Protein AF-A0A520IN64-F1 (afdb_monomer_lite)

Sequence (42 aa):
MAAYENLYWWSNDGLRLHARDYPGGAEGQPPIICMPGLTRNA

pLDDT: mean 92.34, std 8.52, range [54.06, 97.88]

Foldseek 3Di:
DDQWDWDWDADPVGDIDIDTHGDDDDPPDDDDDDDDPPPDDD

Radius of gyration: 12.66 Å; chains: 1; bounding box: 32×20×30 Å

Structure (mmCIF, N/CA/C/O backbone):
data_AF-A0A520IN64-F1
#
_entry.id   AF-A0A520IN64-F1
#
loop_
_atom_site.group_PDB
_atom_site.id
_atom_site.type_symbol
_atom_site.label_atom_id
_atom_site.label_alt_id
_atom_site.label_comp_id
_atom_site.label_asym_id
_atom_site.label_entity_id
_atom_site.label_seq_id
_atom_site.pdbx_PDB_ins_code
_atom_site.Cartn_x
_atom_site.Cartn_y
_atom_site.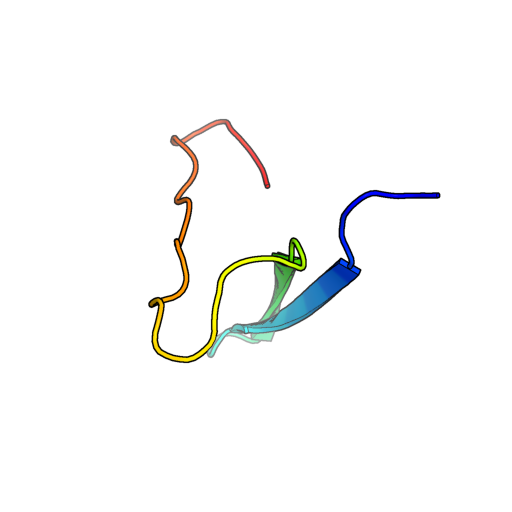Cartn_z
_atom_site.occupancy
_atom_site.B_iso_or_equiv
_atom_site.auth_seq_id
_atom_site.auth_comp_id
_atom_site.auth_asym_id
_atom_site.auth_atom_id
_atom_site.pdbx_PDB_model_num
ATOM 1 N N . MET A 1 1 ? 4.158 -11.313 -20.541 1.00 54.06 1 MET A N 1
ATOM 2 C CA . MET A 1 1 ? 4.367 -11.633 -19.112 1.00 54.06 1 MET A CA 1
ATOM 3 C C . MET A 1 1 ? 3.989 -10.393 -18.317 1.00 54.06 1 MET A C 1
ATOM 5 O O . MET A 1 1 ? 4.380 -9.316 -18.753 1.00 54.06 1 MET A O 1
ATOM 9 N N . ALA A 1 2 ? 3.200 -10.494 -17.244 1.00 62.38 2 ALA A N 1
ATOM 10 C CA . ALA A 1 2 ? 2.946 -9.325 -16.397 1.00 62.38 2 ALA A CA 1
ATOM 11 C C . ALA A 1 2 ? 4.266 -8.882 -15.746 1.00 62.38 2 ALA A C 1
ATOM 13 O O . ALA A 1 2 ? 5.058 -9.727 -15.342 1.00 62.38 2 ALA A O 1
ATOM 14 N N . ALA A 1 3 ? 4.515 -7.574 -15.6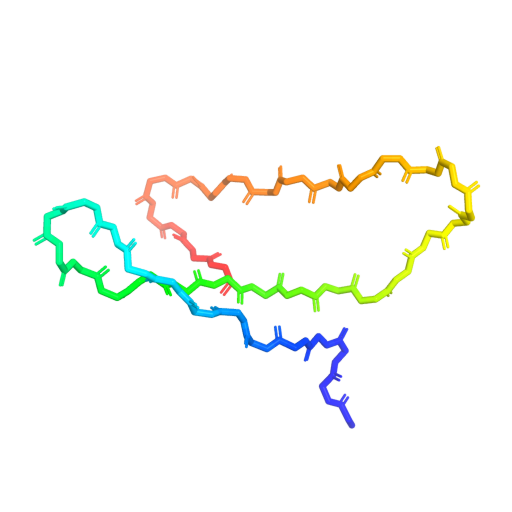86 1.00 86.81 3 ALA A N 1
ATOM 15 C CA . ALA A 1 3 ? 5.748 -7.004 -15.134 1.00 86.81 3 ALA A CA 1
ATOM 16 C C . ALA A 1 3 ? 5.761 -6.955 -13.592 1.00 86.81 3 ALA A C 1
ATOM 18 O O . ALA A 1 3 ? 6.606 -6.282 -13.013 1.00 86.81 3 ALA A O 1
ATOM 19 N N . TYR A 1 4 ? 4.793 -7.605 -12.944 1.00 92.62 4 TYR A N 1
ATOM 20 C CA . TYR A 1 4 ? 4.574 -7.569 -11.505 1.00 92.62 4 TYR A CA 1
ATOM 21 C C . TYR A 1 4 ? 3.916 -8.861 -11.014 1.00 92.62 4 TYR A C 1
ATOM 23 O O . TYR A 1 4 ? 3.248 -9.564 -11.782 1.00 92.62 4 TYR A O 1
ATOM 31 N N . GLU A 1 5 ? 4.044 -9.119 -9.718 1.00 94.56 5 GLU A N 1
ATOM 32 C CA . GLU A 1 5 ? 3.356 -10.181 -8.987 1.00 94.56 5 GLU A CA 1
ATOM 33 C C . GLU A 1 5 ? 2.214 -9.608 -8.136 1.00 94.56 5 GLU A C 1
ATOM 35 O O . GLU A 1 5 ? 2.215 -8.435 -7.759 1.00 94.56 5 GLU A O 1
ATOM 40 N N . ASN A 1 6 ? 1.188 -10.419 -7.860 1.00 94.94 6 ASN A N 1
ATOM 41 C CA . ASN A 1 6 ? 0.066 -9.996 -7.020 1.00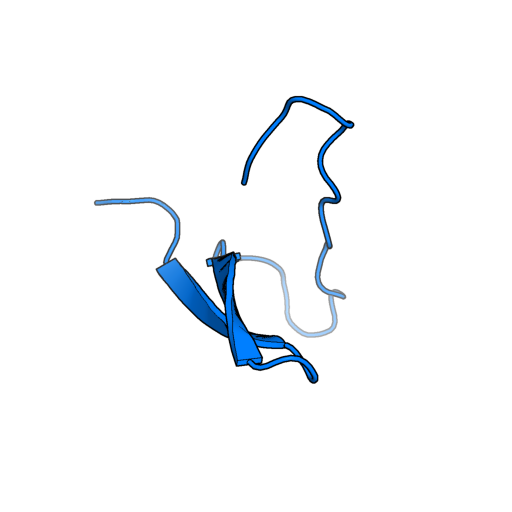 94.94 6 ASN A CA 1
ATOM 42 C C . ASN A 1 6 ? 0.327 -10.391 -5.568 1.00 94.94 6 ASN A C 1
ATOM 44 O O . ASN A 1 6 ? 0.388 -11.578 -5.247 1.00 94.94 6 ASN A O 1
ATOM 48 N N . LEU A 1 7 ? 0.392 -9.394 -4.693 1.00 95.25 7 LEU A N 1
ATOM 49 C CA . LEU A 1 7 ? 0.503 -9.577 -3.256 1.00 95.25 7 LEU A CA 1
ATOM 50 C C . LEU A 1 7 ? -0.884 -9.474 -2.618 1.00 95.25 7 LEU A C 1
ATOM 52 O O . LEU A 1 7 ? -1.664 -8.576 -2.945 1.00 95.25 7 LEU A O 1
ATOM 56 N N . TYR A 1 8 ? -1.175 -10.367 -1.675 1.00 96.75 8 TYR A N 1
ATOM 57 C CA . TYR A 1 8 ? -2.388 -10.308 -0.867 1.00 96.75 8 TYR A CA 1
ATOM 58 C C . TYR A 1 8 ? -2.056 -10.484 0.606 1.00 96.75 8 TYR A C 1
ATOM 60 O O . TYR A 1 8 ? -1.270 -11.358 0.965 1.00 96.75 8 TYR A O 1
ATOM 68 N N . TRP A 1 9 ? -2.710 -9.705 1.458 1.00 97.00 9 TRP A N 1
ATOM 69 C CA . TRP A 1 9 ? -2.626 -9.855 2.907 1.00 97.00 9 TRP A CA 1
ATOM 70 C C . TRP A 1 9 ? -3.974 -9.551 3.553 1.00 97.00 9 TRP A C 1
ATOM 72 O O . TRP A 1 9 ? -4.878 -9.016 2.910 1.00 97.00 9 TRP A O 1
ATOM 82 N N . TRP A 1 10 ? -4.116 -9.928 4.819 1.00 97.88 10 TRP A N 1
ATOM 83 C CA . TRP A 1 10 ? -5.304 -9.629 5.609 1.00 97.88 10 TRP A CA 1
ATOM 84 C C . TRP A 1 10 ? -5.037 -8.418 6.495 1.00 97.88 10 TRP A C 1
ATOM 86 O O . TRP A 1 10 ? -4.005 -8.347 7.166 1.00 97.88 10 TRP A O 1
ATOM 96 N N . SER A 1 11 ? -5.953 -7.459 6.484 1.00 96.50 11 SER A N 1
ATOM 97 C CA . SER A 1 11 ? -5.981 -6.391 7.474 1.00 96.50 11 SER A CA 1
ATOM 98 C C . SER A 1 11 ? -6.438 -6.929 8.832 1.00 96.50 11 SER A C 1
ATOM 100 O O . SER A 1 11 ? -6.985 -8.027 8.946 1.00 96.50 11 SER A O 1
ATOM 102 N N . ASN A 1 12 ? -6.227 -6.136 9.881 1.00 97.44 12 ASN A N 1
ATOM 103 C CA . ASN A 1 12 ? -6.571 -6.530 11.248 1.00 97.44 12 ASN A CA 1
ATOM 104 C C . ASN A 1 12 ? -8.088 -6.728 11.465 1.00 97.44 12 ASN A C 1
ATOM 106 O O . ASN A 1 12 ? -8.498 -7.445 12.369 1.00 97.44 12 ASN A O 1
ATOM 110 N N . ASP A 1 13 ? -8.921 -6.108 10.629 1.00 97.31 13 ASP A N 1
ATOM 111 C CA . ASP A 1 13 ? -10.383 -6.243 10.599 1.00 97.31 13 ASP A CA 1
ATOM 112 C C . ASP A 1 13 ? -10.875 -7.327 9.619 1.00 97.31 13 ASP A C 1
ATOM 114 O O . ASP A 1 13 ? -12.077 -7.493 9.426 1.00 97.31 13 ASP A O 1
ATOM 118 N N . GLY A 1 14 ? -9.961 -8.102 9.024 1.00 97.19 14 GLY A N 1
ATOM 119 C CA . GLY A 1 14 ? -10.302 -9.260 8.199 1.00 97.19 14 GLY A CA 1
ATOM 120 C C . GLY A 1 14 ? -10.664 -8.932 6.749 1.00 97.19 14 GLY A C 1
ATOM 121 O O . GLY A 1 14 ? -11.273 -9.765 6.082 1.00 97.19 14 GLY A O 1
ATOM 122 N N . LEU A 1 15 ? -10.279 -7.766 6.223 1.00 97.62 15 LEU A N 1
ATOM 123 C CA . LEU A 1 15 ? -10.364 -7.483 4.790 1.00 97.62 15 LEU A CA 1
ATOM 124 C C . LEU A 1 15 ? -9.134 -8.026 4.064 1.00 97.62 15 LEU A C 1
ATOM 126 O O . LEU A 1 15 ? -7.998 -7.886 4.518 1.00 97.62 15 LEU A O 1
ATOM 130 N N . ARG A 1 16 ? -9.353 -8.627 2.893 1.00 97.50 16 ARG A N 1
ATOM 131 C CA . ARG A 1 16 ? -8.260 -9.056 2.018 1.00 97.50 16 ARG A CA 1
ATOM 132 C C . ARG A 1 16 ? -7.819 -7.886 1.147 1.00 97.50 16 ARG A C 1
ATOM 134 O O . ARG A 1 16 ? -8.553 -7.459 0.259 1.00 97.50 16 ARG A O 1
ATOM 141 N N . LEU A 1 17 ? -6.613 -7.399 1.396 1.00 97.19 17 LEU A N 1
ATOM 142 C CA . LEU A 1 17 ? -5.991 -6.303 0.665 1.00 97.19 17 LEU A CA 1
ATOM 143 C C . LEU A 1 17 ? -5.128 -6.835 -0.485 1.00 97.19 17 LEU A C 1
ATOM 145 O O . LEU A 1 17 ? -4.705 -7.994 -0.477 1.00 97.19 17 LEU A O 1
ATOM 149 N N . HIS A 1 18 ? -4.904 -5.986 -1.490 1.00 96.75 18 HIS A N 1
ATOM 150 C CA . HIS A 1 18 ? -4.164 -6.306 -2.712 1.00 96.75 18 HIS A CA 1
ATOM 151 C C . HIS A 1 18 ? -3.130 -5.221 -3.025 1.00 96.75 18 HIS A C 1
ATOM 153 O O . HIS A 1 18 ? -3.406 -4.032 -2.866 1.00 96.75 18 HIS A O 1
ATOM 159 N N . ALA A 1 19 ? -1.954 -5.646 -3.486 1.00 96.31 19 ALA A N 1
ATOM 160 C CA . ALA A 1 19 ? -0.919 -4.784 -4.046 1.00 96.31 19 ALA A CA 1
ATOM 161 C C . ALA A 1 19 ? -0.206 -5.486 -5.209 1.00 96.31 19 ALA A C 1
ATOM 163 O O . ALA A 1 19 ? -0.292 -6.706 -5.375 1.00 96.31 19 ALA A O 1
ATOM 164 N N . ARG A 1 20 ? 0.515 -4.700 -6.010 1.00 95.94 20 ARG A N 1
ATOM 165 C CA . ARG A 1 20 ? 1.389 -5.196 -7.077 1.00 95.94 20 ARG A CA 1
ATOM 166 C C . ARG A 1 20 ? 2.841 -5.056 -6.642 1.00 95.94 20 ARG A C 1
ATOM 168 O O . ARG A 1 20 ? 3.247 -3.959 -6.263 1.00 95.94 20 ARG A O 1
ATOM 175 N N . ASP A 1 21 ? 3.590 -6.149 -6.714 1.00 94.06 21 ASP A N 1
ATOM 176 C CA . ASP A 1 21 ? 5.026 -6.181 -6.445 1.00 94.06 21 ASP A CA 1
ATOM 177 C C . ASP A 1 21 ? 5.800 -6.180 -7.765 1.00 94.06 21 ASP A C 1
ATOM 179 O O . ASP A 1 21 ? 5.579 -7.038 -8.621 1.00 94.06 21 ASP A O 1
ATOM 183 N N . TYR A 1 22 ? 6.667 -5.191 -7.952 1.00 92.81 22 TYR A N 1
ATOM 184 C CA . TYR A 1 22 ? 7.448 -5.028 -9.173 1.00 92.81 22 TYR A CA 1
ATOM 185 C C . TYR A 1 22 ? 8.896 -5.424 -8.879 1.00 92.81 22 TYR A C 1
ATOM 187 O O . TYR A 1 22 ? 9.567 -4.712 -8.126 1.00 92.81 22 TYR A O 1
ATOM 195 N N . PRO A 1 23 ? 9.411 -6.512 -9.483 1.00 90.06 23 PRO A N 1
ATOM 196 C CA . PRO A 1 23 ? 10.788 -6.918 -9.264 1.00 90.06 23 PRO A CA 1
ATOM 197 C C . PRO A 1 23 ? 11.745 -5.872 -9.841 1.00 90.06 23 PRO A C 1
ATOM 199 O O . PRO A 1 23 ? 11.563 -5.376 -10.956 1.00 90.06 23 PRO A O 1
ATOM 202 N N . GLY A 1 24 ? 12.794 -5.552 -9.091 1.00 86.62 24 GLY A N 1
ATOM 203 C CA . GLY A 1 24 ? 13.808 -4.595 -9.509 1.00 86.62 24 GLY A CA 1
ATOM 204 C C . GLY A 1 24 ? 14.596 -4.023 -8.338 1.00 86.62 24 GLY A C 1
ATOM 205 O O . GLY A 1 24 ? 14.343 -4.343 -7.180 1.00 86.62 24 GLY A O 1
ATOM 206 N N . GLY A 1 25 ? 15.553 -3.157 -8.667 1.00 86.69 25 GLY A N 1
ATOM 207 C CA . GLY A 1 25 ? 16.486 -2.569 -7.708 1.00 86.69 25 GLY A CA 1
ATOM 208 C C . GLY A 1 25 ? 17.773 -3.381 -7.540 1.00 86.69 25 GLY A C 1
ATOM 209 O O . GLY A 1 25 ? 17.826 -4.578 -7.816 1.00 86.69 25 GLY A O 1
ATOM 210 N N . ALA A 1 26 ? 18.841 -2.699 -7.136 1.00 89.31 26 ALA A N 1
ATOM 211 C CA . ALA A 1 26 ? 20.107 -3.312 -6.745 1.00 89.31 26 ALA A CA 1
ATOM 212 C C . ALA A 1 26 ? 20.081 -3.715 -5.263 1.00 89.31 26 ALA A C 1
ATOM 214 O O . ALA A 1 26 ? 19.320 -3.160 -4.468 1.00 89.31 26 ALA A O 1
ATOM 215 N N . GLU A 1 27 ? 20.949 -4.650 -4.879 1.00 90.12 27 GLU A N 1
ATOM 216 C CA . GLU A 1 27 ? 21.122 -5.037 -3.478 1.00 90.12 27 GLU A CA 1
ATOM 217 C C . GLU A 1 27 ? 21.419 -3.803 -2.604 1.00 90.12 27 GLU A C 1
ATOM 219 O O . GLU A 1 27 ? 22.242 -2.955 -2.951 1.00 90.12 27 GLU A O 1
ATOM 224 N N . GLY A 1 28 ? 20.702 -3.675 -1.485 1.00 92.06 28 GLY A N 1
ATOM 225 C CA . GLY A 1 28 ? 20.799 -2.522 -0.586 1.00 92.06 28 GLY A CA 1
ATOM 226 C C . GLY A 1 28 ? 19.939 -1.312 -0.972 1.00 92.06 28 GLY A C 1
ATOM 227 O O . GLY A 1 28 ? 19.890 -0.350 -0.204 1.00 92.06 28 GLY A O 1
ATOM 228 N N . GLN A 1 29 ? 19.227 -1.334 -2.106 1.00 93.81 29 GLN A N 1
ATOM 229 C CA . GLN A 1 29 ? 18.230 -0.304 -2.409 1.00 93.81 29 GLN A CA 1
ATOM 230 C C . GLN A 1 29 ? 16.925 -0.555 -1.636 1.00 93.81 29 GLN A C 1
ATOM 232 O O . GLN A 1 29 ? 16.449 -1.691 -1.586 1.00 93.81 29 GLN A O 1
ATOM 237 N N . PRO A 1 30 ? 16.325 0.486 -1.031 1.00 93.75 30 PRO A N 1
ATOM 238 C CA . PRO A 1 30 ? 15.066 0.338 -0.317 1.00 93.75 30 PRO A CA 1
ATOM 239 C C . PRO A 1 30 ? 13.894 0.138 -1.292 1.00 93.75 30 PRO A C 1
ATOM 241 O O . PRO A 1 30 ? 13.927 0.654 -2.414 1.00 93.75 30 PRO A O 1
ATOM 244 N N . PRO A 1 31 ? 12.821 -0.544 -0.860 1.00 93.06 31 PRO A N 1
ATOM 245 C CA . PRO A 1 31 ? 11.602 -0.650 -1.648 1.00 93.06 31 PRO A CA 1
ATOM 246 C C . PRO A 1 31 ? 10.882 0.702 -1.743 1.00 93.06 31 PRO A C 1
ATOM 248 O O . PRO A 1 31 ? 10.946 1.532 -0.832 1.00 93.06 31 PRO A O 1
ATOM 251 N N . ILE A 1 32 ? 10.137 0.898 -2.832 1.00 93.38 32 ILE A N 1
ATOM 252 C CA . ILE A 1 32 ? 9.269 2.065 -3.024 1.00 93.38 32 ILE A CA 1
ATOM 253 C C . ILE A 1 32 ? 7.824 1.648 -2.759 1.00 93.38 32 ILE A C 1
ATOM 255 O O . ILE A 1 32 ? 7.313 0.727 -3.390 1.00 93.38 32 ILE A O 1
ATOM 259 N N . ILE A 1 33 ? 7.149 2.358 -1.853 1.00 94.75 33 ILE A N 1
ATOM 260 C CA . ILE A 1 33 ? 5.734 2.134 -1.542 1.00 94.75 33 ILE A CA 1
ATOM 261 C C . ILE A 1 33 ? 4.898 3.235 -2.193 1.00 94.75 33 ILE A C 1
ATOM 263 O O . ILE A 1 33 ? 5.006 4.409 -1.839 1.00 94.75 33 ILE A O 1
ATOM 267 N N . CYS A 1 34 ? 4.031 2.847 -3.125 1.00 95.12 34 CYS A N 1
ATOM 268 C CA . CYS A 1 34 ? 3.113 3.756 -3.804 1.00 95.12 34 CYS A CA 1
ATOM 269 C C . CYS A 1 34 ? 1.740 3.738 -3.121 1.00 95.12 34 CYS A C 1
ATOM 271 O O . CYS A 1 34 ? 1.018 2.747 -3.210 1.00 95.12 34 CYS A O 1
ATOM 273 N N . MET A 1 35 ? 1.356 4.843 -2.475 1.00 95.94 35 MET A N 1
ATOM 274 C CA . MET A 1 35 ? 0.010 5.003 -1.915 1.00 95.94 35 MET A CA 1
ATOM 275 C C . MET A 1 35 ? -0.914 5.698 -2.925 1.00 95.94 35 MET A C 1
ATOM 277 O O . MET A 1 35 ? -0.594 6.802 -3.377 1.00 95.94 35 MET A O 1
ATOM 281 N N . PRO A 1 36 ? -2.049 5.086 -3.304 1.00 96.25 36 PRO A N 1
ATOM 282 C CA . PRO A 1 36 ? -2.958 5.680 -4.273 1.00 96.25 36 PRO A CA 1
ATOM 283 C C . PRO A 1 36 ? -3.703 6.886 -3.686 1.00 96.25 36 PRO A C 1
ATOM 285 O O . PRO A 1 36 ? -3.919 6.997 -2.480 1.00 96.25 36 PRO A O 1
ATOM 288 N N . GLY A 1 37 ? -4.147 7.784 -4.568 1.00 96.88 37 GLY A N 1
ATOM 289 C CA . GLY A 1 37 ? -5.117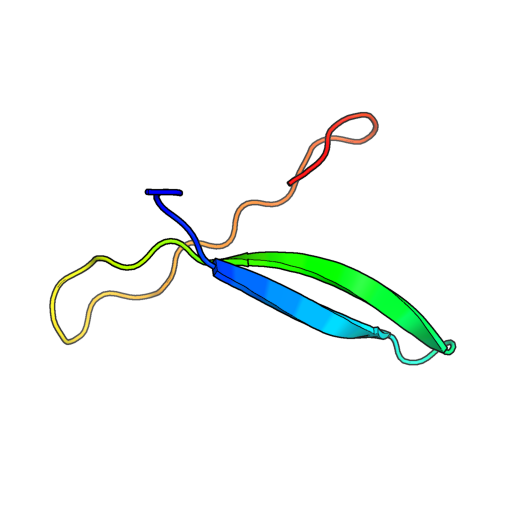 8.819 -4.206 1.00 96.88 37 GLY A CA 1
ATOM 290 C C . GLY A 1 37 ? -6.506 8.231 -3.921 1.00 96.88 37 GLY A C 1
ATOM 291 O O . GLY A 1 37 ? -6.788 7.093 -4.285 1.00 96.88 37 GLY A O 1
ATOM 292 N N . LEU A 1 38 ? -7.398 9.042 -3.340 1.00 96.75 38 LEU A N 1
ATOM 293 C CA . LEU A 1 38 ? -8.699 8.615 -2.792 1.00 96.75 38 LEU A CA 1
ATOM 294 C C . LEU A 1 38 ? -9.558 7.734 -3.722 1.00 96.75 38 LEU A C 1
ATOM 296 O O . LEU A 1 38 ? -10.273 6.859 -3.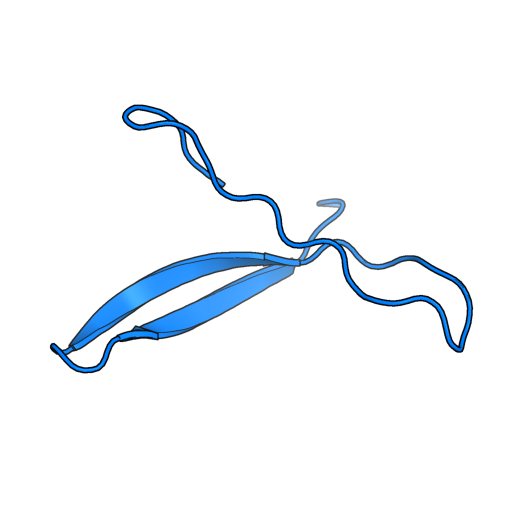249 1.00 96.75 38 LEU A O 1
ATOM 300 N N . THR A 1 39 ? -9.508 7.962 -5.035 1.00 95.62 39 THR A N 1
ATOM 301 C CA . THR A 1 39 ? -10.313 7.238 -6.037 1.00 95.62 39 THR A CA 1
ATOM 302 C C . THR A 1 39 ? -9.458 6.469 -7.050 1.00 95.62 39 THR A C 1
ATOM 304 O O . THR A 1 39 ? -9.860 6.273 -8.198 1.00 95.62 39 THR A O 1
ATOM 307 N N . ARG A 1 40 ? -8.241 6.064 -6.661 1.00 96.56 40 ARG A N 1
ATOM 308 C CA . ARG A 1 40 ? -7.304 5.296 -7.501 1.00 96.56 40 ARG A CA 1
ATOM 309 C C . ARG A 1 40 ? -6.992 3.934 -6.879 1.00 96.56 40 ARG A C 1
ATOM 311 O O . ARG A 1 40 ? -7.364 3.664 -5.745 1.00 96.56 40 ARG A O 1
ATOM 318 N N . ASN A 1 41 ? -6.348 3.069 -7.658 1.00 92.31 41 ASN A N 1
ATOM 319 C CA . ASN A 1 41 ? -6.009 1.697 -7.277 1.00 92.31 41 ASN A CA 1
ATOM 320 C C . ASN A 1 41 ? -4.540 1.373 -7.589 1.00 92.31 41 ASN A C 1
ATOM 322 O O . ASN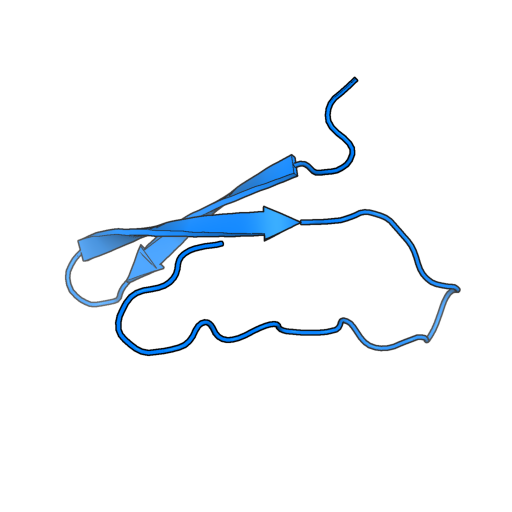 A 1 41 ? -3.834 2.203 -8.169 1.00 92.31 41 ASN A O 1
ATOM 326 N N . ALA A 1 42 ? -4.120 0.186 -7.147 1.00 80.50 42 ALA A N 1
ATOM 327 C CA . ALA A 1 42 ? -2.795 -0.389 -7.351 1.00 80.50 42 ALA A CA 1
ATOM 328 C C . ALA A 1 42 ? -2.747 -1.271 -8.599 1.00 80.50 42 ALA A C 1
ATOM 330 O O . ALA A 1 42 ? -3.659 -2.112 -8.805 1.00 80.50 42 ALA A O 1
#

Secondary structure (DSSP, 8-state):
--SSEEEEEE-TTS-EEEEEE-----TTPPPPP-PPPTT---